Protein AF-A0A653WZG3-F1 (afdb_monomer)

Radius of gyration: 15.33 Å; Cα contacts (8 Å, |Δi|>4): 114; chains: 1; bounding box: 31×29×44 Å

pLDDT: mean 92.52, std 9.54, range [56.66, 98.69]

Mean predicted aligned error: 4.43 Å

Sequence (100 aa):
MDKRVVAGEMASHYLRDKDQMVSKDWGAKVTPDVFVLDGSGTLVYRGAPDADHEVPEQNAQWLRDALDDVLAGHRVRRSWTRSLGCSVKWKINDQPNPHE

Foldseek 3Di:
DVVCVVVVVDPDDDDDPLQCPVVVVVVPWFPPWDWDAAPVRDTQAIAQLADDPVDCVRVSVLVVQQVVCRVVVHRRPDRYDHHDHHTDQDDDPSHPRPVD

Nearest PDB structures (foldseek):
  3u5r-assembly1_E  TM=9.059E-01  e=1.802E-05  Sinorhizobium meliloti 1021
  2cvb-assembly1_A  TM=8.637E-01  e=3.053E-04  Thermus thermophilus HB8

Solvent-accessible surface area (backbone atoms only — not comparable to full-atom values): 6266 Å² total; per-residue (Å²): 108,67,69,44,54,76,69,60,74,50,97,62,92,85,83,84,69,85,87,43,56,67,46,54,77,73,60,61,60,35,49,57,60,44,79,40,61,48,100,86,69,46,83,50,32,38,21,29,41,42,96,49,91,89,42,72,88,48,70,36,45,54,45,51,54,34,49,52,23,51,75,70,72,42,78,42,88,64,39,63,47,81,53,65,56,55,64,60,82,66,61,58,92,90,38,78,37,95,86,111

Secondary structure (DSSP, 8-state):
-HHHHHTT--SS-----SSSHHHHHTT--EES-EEEE-TTS-EEEEE-SSS-TT-GGGTTHHHHHHHHHHHTTPPPS--B----SEEP---BTTBPPTT-

Structure (mmCIF, N/CA/C/O backbone):
data_AF-A0A653WZG3-F1
#
_entry.id   AF-A0A653WZG3-F1
#
loop_
_atom_site.group_PDB
_atom_site.id
_atom_site.type_symbol
_atom_site.label_atom_id
_atom_site.label_alt_id
_atom_site.label_comp_id
_atom_site.label_asym_id
_atom_site.label_entity_id
_atom_site.label_seq_id
_atom_site.pdbx_PDB_ins_code
_atom_site.Cartn_x
_atom_site.Cartn_y
_atom_site.Cartn_z
_atom_site.occupancy
_atom_site.B_iso_or_equiv
_atom_site.auth_seq_id
_atom_site.auth_comp_id
_atom_site.auth_asym_id
_atom_site.auth_atom_id
_atom_site.pdbx_PDB_model_num
ATOM 1 N N . MET A 1 1 ? 14.672 -11.349 -5.933 1.00 85.38 1 MET A N 1
ATOM 2 C CA . MET A 1 1 ? 13.730 -11.511 -4.809 1.00 85.38 1 MET A CA 1
ATOM 3 C C . MET A 1 1 ? 13.653 -12.966 -4.363 1.00 85.38 1 MET A C 1
ATOM 5 O O . MET A 1 1 ? 13.816 -13.210 -3.179 1.00 85.38 1 MET A O 1
ATOM 9 N N . ASP A 1 2 ? 13.551 -13.927 -5.285 1.00 87.44 2 ASP A N 1
ATOM 10 C CA . ASP A 1 2 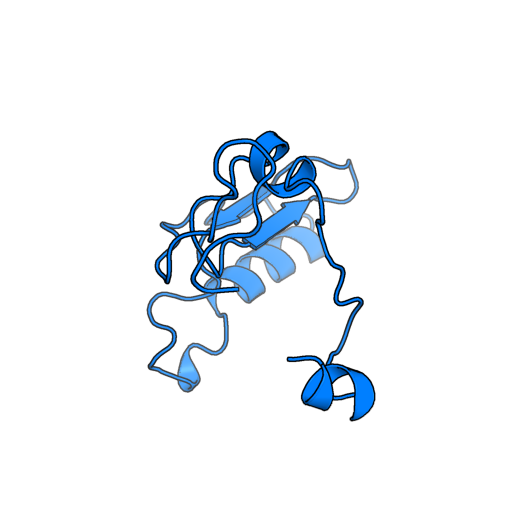? 13.501 -15.373 -4.989 1.00 87.44 2 ASP A CA 1
ATOM 11 C C . ASP A 1 2 ? 14.561 -15.857 -3.993 1.00 87.44 2 ASP A C 1
ATOM 13 O O . ASP A 1 2 ? 14.238 -16.571 -3.052 1.00 87.44 2 ASP A O 1
ATOM 17 N N . LYS A 1 3 ? 15.812 -15.392 -4.125 1.00 91.88 3 LYS A N 1
ATOM 18 C CA . LYS A 1 3 ? 16.885 -15.699 -3.161 1.00 91.88 3 LYS A CA 1
ATOM 19 C C . LYS A 1 3 ? 16.523 -15.314 -1.720 1.00 91.88 3 LYS A C 1
ATOM 21 O O . LYS A 1 3 ? 16.765 -16.098 -0.816 1.00 91.88 3 LYS A O 1
ATOM 26 N N . ARG A 1 4 ? 15.919 -14.136 -1.518 1.00 92.62 4 ARG A N 1
ATOM 27 C CA . ARG A 1 4 ? 15.505 -13.627 -0.198 1.00 92.62 4 ARG A CA 1
ATOM 28 C C . ARG A 1 4 ? 14.323 -14.417 0.362 1.00 92.62 4 ARG A C 1
ATOM 30 O O . ARG A 1 4 ? 14.287 -14.705 1.551 1.00 92.62 4 ARG A O 1
ATOM 37 N N . VAL A 1 5 ? 13.382 -14.802 -0.504 1.00 91.56 5 VAL A N 1
ATOM 38 C CA . VAL A 1 5 ? 12.245 -15.665 -0.140 1.00 91.56 5 VAL A CA 1
ATOM 39 C C . VAL A 1 5 ? 12.746 -17.032 0.329 1.00 91.56 5 VAL A C 1
ATOM 41 O O . VAL A 1 5 ? 12.381 -17.472 1.412 1.00 91.56 5 VAL A O 1
ATOM 44 N N . VAL A 1 6 ? 13.627 -17.672 -0.446 1.00 91.06 6 VAL A N 1
ATOM 45 C CA . VAL A 1 6 ? 14.231 -18.973 -0.105 1.00 91.06 6 VAL A CA 1
ATOM 46 C C . VAL A 1 6 ? 15.073 -18.888 1.170 1.00 91.06 6 VAL A C 1
ATOM 48 O O . VAL A 1 6 ? 15.064 -19.817 1.970 1.00 91.06 6 VAL A O 1
ATOM 51 N N . ALA A 1 7 ? 15.765 -17.767 1.384 1.00 94.06 7 ALA A N 1
ATOM 52 C CA . ALA A 1 7 ? 16.527 -17.505 2.601 1.00 94.06 7 ALA A CA 1
ATOM 53 C C . ALA A 1 7 ? 15.651 -17.214 3.838 1.00 94.06 7 ALA A C 1
ATOM 55 O O . ALA A 1 7 ? 16.189 -17.053 4.929 1.00 94.06 7 ALA A O 1
ATOM 56 N N . GLY A 1 8 ? 14.321 -17.140 3.697 1.00 91.62 8 GLY A N 1
ATOM 57 C CA . GLY A 1 8 ? 13.409 -16.857 4.809 1.00 91.62 8 GLY A CA 1
ATOM 58 C C . GLY A 1 8 ? 13.434 -15.401 5.281 1.00 91.62 8 GLY A C 1
ATOM 59 O O . GLY A 1 8 ? 12.961 -15.099 6.370 1.00 91.62 8 GLY A O 1
ATOM 60 N N . GLU A 1 9 ? 13.957 -14.477 4.473 1.00 93.38 9 GLU A N 1
ATOM 61 C CA . GLU A 1 9 ? 14.034 -13.049 4.815 1.00 93.38 9 GLU A CA 1
ATOM 62 C C . GLU A 1 9 ? 12.694 -12.313 4.644 1.00 93.38 9 GLU A C 1
ATOM 64 O O . GLU A 1 9 ? 12.614 -11.101 4.850 1.00 93.38 9 GLU A O 1
ATOM 69 N N . MET A 1 10 ? 11.649 -13.014 4.198 1.00 89.44 10 MET A N 1
ATOM 70 C CA . MET A 1 10 ? 10.315 -12.454 4.019 1.00 89.44 10 MET A CA 1
ATOM 71 C C . MET A 1 10 ? 9.433 -12.802 5.211 1.00 89.44 10 MET A C 1
ATOM 73 O O . MET A 1 10 ? 9.201 -13.970 5.502 1.00 89.44 10 MET A O 1
ATOM 77 N N . ALA A 1 11 ? 8.891 -11.773 5.862 1.00 87.19 11 ALA A N 1
ATOM 78 C CA . ALA A 1 11 ? 7.979 -11.934 6.992 1.00 87.19 11 ALA A CA 1
ATOM 79 C C . ALA A 1 11 ? 6.600 -12.503 6.594 1.00 87.19 11 ALA A C 1
ATOM 81 O O . ALA A 1 11 ? 5.818 -12.885 7.460 1.00 87.19 11 ALA A O 1
ATOM 82 N N . SER A 1 12 ? 6.274 -12.530 5.298 1.00 88.56 12 SER A N 1
ATOM 83 C CA . SER A 1 12 ? 4.971 -12.952 4.778 1.00 88.56 12 SER A CA 1
ATOM 84 C C . SER A 1 12 ? 5.075 -13.547 3.367 1.00 88.56 12 SER A C 1
ATOM 86 O O . SER A 1 12 ? 6.155 -13.633 2.778 1.00 88.56 12 SER A O 1
ATOM 88 N N . HIS A 1 13 ? 3.934 -13.983 2.823 1.00 93.06 13 HIS A N 1
ATOM 89 C CA . HIS A 1 13 ? 3.834 -14.545 1.478 1.00 93.06 13 HIS A CA 1
ATOM 90 C C . HIS A 1 13 ? 4.288 -13.548 0.401 1.00 93.06 13 HIS A C 1
ATOM 92 O O . HIS A 1 13 ? 3.789 -12.426 0.329 1.00 93.06 13 HIS A O 1
ATOM 98 N N . TYR A 1 14 ? 5.168 -14.000 -0.495 1.00 93.88 14 TYR A N 1
ATOM 99 C CA . TYR A 1 14 ? 5.538 -13.285 -1.715 1.00 93.88 14 TYR A CA 1
ATOM 100 C C . TYR A 1 14 ? 4.976 -14.029 -2.929 1.00 93.88 14 TYR A C 1
ATOM 102 O O . TYR A 1 14 ? 5.416 -15.133 -3.247 1.00 93.88 14 TYR A O 1
ATOM 110 N N . LEU A 1 15 ? 3.958 -13.451 -3.568 1.00 94.12 15 LEU A N 1
ATOM 111 C CA . LEU A 1 15 ? 3.167 -14.106 -4.612 1.00 94.12 15 LEU A CA 1
ATOM 112 C C . LEU A 1 15 ? 3.434 -13.489 -5.989 1.00 94.12 15 LEU A C 1
ATOM 114 O O . LEU A 1 15 ? 3.756 -12.306 -6.101 1.00 94.12 15 LEU A O 1
ATOM 118 N N . ARG A 1 16 ? 3.258 -14.289 -7.048 1.00 93.94 16 ARG A N 1
ATOM 119 C CA . ARG A 1 16 ? 3.380 -13.844 -8.443 1.00 93.94 16 ARG A CA 1
ATOM 120 C C . ARG A 1 16 ? 2.004 -13.666 -9.083 1.00 93.94 16 ARG A C 1
ATOM 122 O O . ARG A 1 16 ? 1.298 -14.643 -9.309 1.00 93.94 16 ARG A O 1
ATOM 129 N N . ASP A 1 17 ? 1.688 -12.431 -9.459 1.00 95.62 17 ASP A N 1
ATOM 130 C CA . ASP A 1 17 ? 0.508 -12.061 -10.250 1.00 95.62 17 ASP A CA 1
ATOM 131 C C . ASP A 1 17 ? 0.805 -12.224 -11.756 1.00 95.62 17 ASP A C 1
ATOM 133 O O . ASP A 1 17 ? 1.281 -11.307 -12.428 1.00 95.62 17 ASP A O 1
ATOM 137 N N . LYS A 1 18 ? 0.652 -13.452 -12.276 1.00 93.19 18 LYS A N 1
ATOM 138 C CA . LYS A 1 18 ? 1.151 -13.834 -13.612 1.00 93.19 18 LYS A CA 1
ATOM 139 C C . LYS A 1 18 ? 0.425 -13.122 -14.760 1.00 93.19 18 LYS A C 1
ATOM 141 O O . LYS A 1 18 ? 1.073 -12.796 -15.756 1.00 93.19 18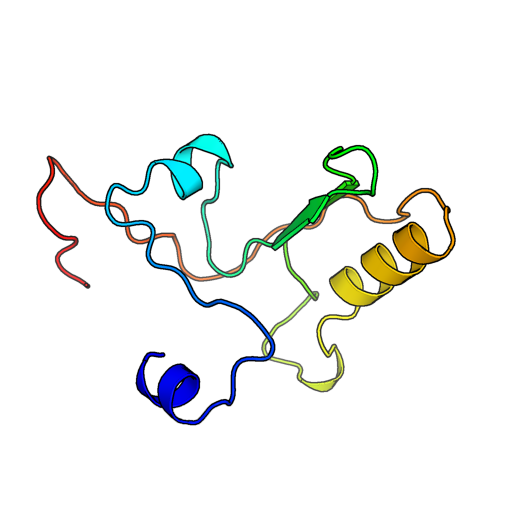 LYS A O 1
ATOM 146 N N . ASP A 1 19 ? -0.886 -12.946 -14.676 1.00 93.31 19 ASP A N 1
ATOM 147 C CA . ASP A 1 19 ? -1.720 -12.276 -15.692 1.00 93.31 19 ASP A CA 1
ATOM 148 C C . ASP A 1 19 ? -1.897 -10.773 -15.419 1.00 93.31 19 ASP A C 1
ATOM 150 O O . ASP A 1 19 ? -2.398 -10.028 -16.268 1.00 93.31 19 ASP A O 1
ATOM 154 N N . GLN A 1 20 ? -1.390 -10.316 -14.271 1.00 95.50 20 GLN A N 1
ATOM 155 C CA . GLN A 1 20 ? -1.444 -8.935 -13.815 1.00 95.50 20 GLN A CA 1
ATOM 156 C C . GLN A 1 20 ? -2.877 -8.462 -13.540 1.00 95.50 20 GLN A C 1
ATOM 158 O O . GLN A 1 20 ? -3.131 -7.254 -13.553 1.00 95.50 20 GLN A O 1
ATOM 163 N N . MET A 1 21 ? -3.824 -9.389 -13.342 1.00 96.75 21 MET A N 1
ATOM 164 C CA . MET A 1 21 ? -5.221 -9.056 -13.074 1.00 96.75 21 MET A CA 1
ATOM 165 C C . MET A 1 21 ? -5.378 -8.410 -11.703 1.00 96.75 21 MET A C 1
ATOM 167 O O . MET A 1 21 ? -5.986 -7.349 -11.607 1.00 96.75 21 MET A O 1
ATOM 171 N N . VAL A 1 22 ? -4.752 -8.966 -10.662 1.00 97.38 22 VAL A N 1
ATOM 172 C CA . VAL A 1 22 ? -4.855 -8.415 -9.300 1.00 97.38 22 VAL A CA 1
ATOM 173 C C . VAL A 1 22 ? -4.284 -6.998 -9.256 1.00 97.38 22 VAL A C 1
ATOM 175 O O . VAL A 1 22 ? -4.913 -6.079 -8.735 1.00 97.38 22 VAL A O 1
ATOM 178 N N . SER A 1 23 ? -3.121 -6.785 -9.870 1.00 96.50 23 SER A N 1
ATOM 179 C CA . SER A 1 23 ? -2.494 -5.464 -9.949 1.00 96.50 23 SER A C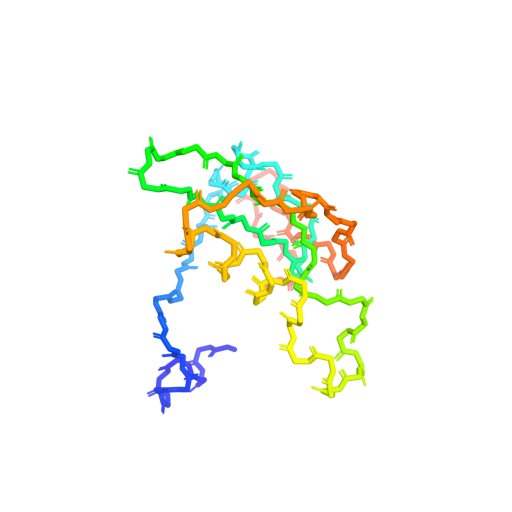A 1
ATOM 180 C C . SER A 1 23 ? -3.381 -4.446 -10.678 1.00 96.50 23 SER A C 1
ATOM 182 O O . SER A 1 23 ? -3.434 -3.284 -10.272 1.00 96.50 23 SER A O 1
ATOM 184 N N . LYS A 1 24 ? -4.094 -4.865 -11.735 1.00 96.06 24 LYS A N 1
ATOM 185 C CA . LYS A 1 24 ? -5.040 -4.011 -12.474 1.00 96.06 24 LYS A CA 1
ATOM 186 C C . LYS A 1 24 ? -6.286 -3.696 -11.653 1.00 96.06 24 LYS A C 1
ATOM 188 O O . LYS A 1 24 ? -6.649 -2.525 -11.571 1.00 96.06 24 LYS A O 1
ATOM 193 N N . ASP A 1 25 ? -6.888 -4.698 -11.021 1.00 9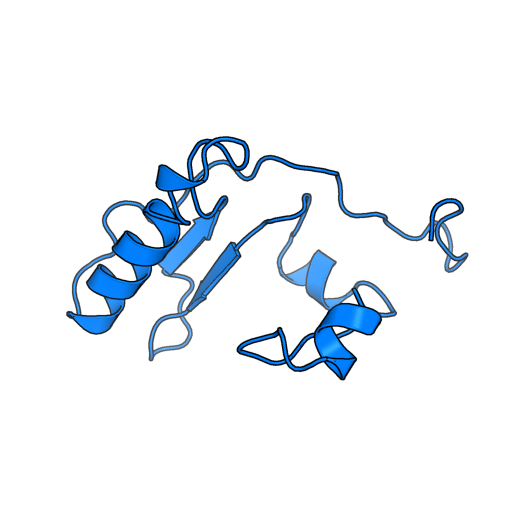7.50 25 ASP A N 1
ATOM 194 C CA . ASP A 1 25 ? -8.124 -4.557 -10.243 1.00 97.50 25 ASP A CA 1
ATOM 195 C C . ASP A 1 25 ? -7.932 -3.620 -9.044 1.00 97.50 25 ASP A C 1
ATOM 197 O O . ASP A 1 25 ? -8.774 -2.770 -8.758 1.00 97.50 25 ASP A O 1
ATOM 201 N N . TRP A 1 26 ? -6.770 -3.695 -8.392 1.00 97.00 26 TRP A N 1
ATOM 202 C CA . TRP A 1 26 ? -6.380 -2.780 -7.313 1.00 97.00 26 TRP A CA 1
ATOM 203 C C . TRP A 1 26 ? -5.848 -1.427 -7.823 1.00 97.00 26 TRP A C 1
ATOM 205 O O . TRP A 1 26 ? -5.611 -0.484 -7.057 1.00 97.00 26 TRP A O 1
ATOM 215 N N . GLY A 1 27 ? -5.670 -1.302 -9.138 1.00 96.44 27 GLY A N 1
ATOM 216 C CA . GLY A 1 27 ? -5.172 -0.108 -9.805 1.00 96.44 27 GLY A CA 1
ATOM 217 C C . GLY A 1 27 ? -3.743 0.255 -9.409 1.00 96.44 27 GLY A C 1
ATOM 218 O O . GLY A 1 27 ? -3.424 1.446 -9.378 1.00 96.44 27 GLY A O 1
ATOM 219 N N . ALA A 1 28 ? -2.908 -0.723 -9.051 1.00 96.75 28 ALA A N 1
ATOM 220 C CA . ALA A 1 28 ? -1.504 -0.514 -8.712 1.00 96.75 28 ALA A CA 1
ATOM 221 C C . ALA A 1 28 ? -0.745 0.026 -9.932 1.00 96.75 28 ALA A C 1
ATOM 223 O O . ALA A 1 28 ? -0.932 -0.452 -11.047 1.00 96.75 28 ALA A O 1
ATOM 224 N N . LYS A 1 29 ? 0.100 1.045 -9.742 1.00 95.00 29 LYS A N 1
ATOM 225 C CA . LYS A 1 29 ? 0.831 1.705 -10.851 1.00 95.00 29 LYS A CA 1
ATOM 226 C C . LYS A 1 29 ? 2.341 1.714 -10.674 1.00 95.00 29 LYS A C 1
ATOM 228 O O . LYS A 1 29 ? 3.073 1.784 -11.662 1.00 95.00 29 LYS A O 1
ATOM 233 N N . VAL A 1 30 ? 2.799 1.649 -9.431 1.00 95.94 30 VAL A N 1
ATOM 234 C CA . VAL A 1 30 ? 4.210 1.719 -9.052 1.00 95.94 30 VAL A CA 1
ATOM 235 C C . VAL A 1 30 ? 4.515 0.671 -7.989 1.00 95.94 30 VAL A C 1
ATOM 237 O O . VAL A 1 30 ? 3.604 0.097 -7.397 1.00 95.94 30 VAL A O 1
ATOM 240 N N . THR A 1 31 ? 5.796 0.430 -7.745 1.00 94.06 31 THR A N 1
ATOM 241 C CA . THR A 1 31 ? 6.278 -0.408 -6.647 1.00 94.06 31 THR A CA 1
ATOM 242 C C . THR A 1 31 ? 7.274 0.383 -5.790 1.00 94.06 31 THR A C 1
ATOM 244 O O . THR A 1 31 ? 8.264 0.852 -6.365 1.00 94.06 31 THR A O 1
ATOM 247 N N . PRO A 1 32 ? 7.071 0.491 -4.460 1.00 94.19 32 PRO A N 1
ATOM 248 C CA . PRO A 1 32 ? 5.935 -0.047 -3.695 1.00 94.19 32 PRO A CA 1
ATOM 249 C C . PRO A 1 32 ? 4.636 0.784 -3.842 1.00 94.19 32 PRO A C 1
ATOM 251 O O . PRO A 1 32 ? 4.681 2.005 -3.953 1.00 94.19 32 PRO A O 1
ATOM 254 N N . ASP A 1 33 ? 3.479 0.111 -3.806 1.00 97.25 33 ASP A N 1
ATOM 255 C CA . ASP A 1 33 ? 2.132 0.691 -3.627 1.00 97.25 33 ASP A CA 1
ATOM 256 C C . ASP A 1 33 ? 1.406 -0.193 -2.597 1.00 97.25 33 ASP A C 1
ATOM 258 O O . ASP A 1 33 ? 1.152 -1.370 -2.860 1.00 97.25 33 ASP A O 1
ATOM 262 N N . VAL A 1 34 ? 1.187 0.323 -1.385 1.00 97.56 34 VAL A N 1
ATOM 263 C CA . VAL A 1 34 ? 0.691 -0.445 -0.231 1.00 97.56 34 VAL A CA 1
ATOM 264 C C . VAL A 1 34 ? -0.805 -0.232 -0.062 1.00 97.56 34 VAL A C 1
ATOM 266 O O . VAL A 1 34 ? -1.290 0.885 -0.219 1.00 97.56 34 VAL A O 1
ATOM 269 N N . PHE A 1 35 ? -1.525 -1.287 0.317 1.00 98.31 35 PHE A N 1
ATOM 270 C CA . PHE A 1 35 ? -2.959 -1.265 0.596 1.00 98.31 35 PHE A CA 1
ATOM 271 C C . PHE A 1 35 ? -3.214 -1.922 1.958 1.00 98.31 35 PHE A C 1
ATOM 273 O O . PHE A 1 35 ? -2.766 -3.046 2.182 1.00 98.31 35 PHE A O 1
ATOM 280 N N . VAL A 1 36 ? -3.927 -1.243 2.862 1.00 98.44 36 VAL A N 1
ATOM 281 C CA . VAL A 1 36 ? -4.351 -1.805 4.159 1.00 98.44 36 VAL A CA 1
ATOM 282 C C . VAL A 1 36 ? -5.867 -1.894 4.190 1.00 98.44 36 VAL A C 1
ATOM 284 O O . VAL A 1 36 ? -6.560 -0.892 3.987 1.00 98.44 36 VAL A O 1
ATOM 287 N N . LEU A 1 37 ? -6.360 -3.097 4.469 1.00 98.19 37 LEU A N 1
ATOM 288 C CA . LEU A 1 37 ? -7.759 -3.356 4.772 1.00 98.19 37 LEU A CA 1
ATOM 289 C C . LEU A 1 37 ? -7.948 -3.445 6.291 1.00 98.19 37 LEU A C 1
ATOM 291 O O . LEU A 1 37 ? -7.099 -4.012 6.978 1.00 98.19 37 LEU A O 1
ATOM 295 N N . ASP A 1 38 ? -9.052 -2.914 6.809 1.00 97.81 38 ASP A N 1
ATOM 296 C CA . ASP A 1 38 ? -9.453 -3.149 8.199 1.00 97.81 38 ASP A CA 1
ATOM 297 C C . ASP A 1 38 ? -10.150 -4.515 8.380 1.00 97.81 38 ASP A C 1
ATOM 299 O O . ASP A 1 38 ? -10.335 -5.281 7.431 1.00 97.81 38 ASP A O 1
ATOM 303 N N . GLY A 1 39 ? -10.571 -4.825 9.612 1.00 96.81 39 GLY A N 1
ATOM 304 C CA . GLY A 1 39 ? -11.253 -6.085 9.938 1.00 96.81 39 GLY A CA 1
ATOM 305 C C . GLY A 1 39 ? -12.609 -6.292 9.246 1.00 96.81 39 GLY A C 1
ATOM 306 O O . GLY A 1 39 ? -13.122 -7.408 9.254 1.00 96.81 39 GLY A O 1
ATOM 307 N N . SER A 1 40 ? -13.182 -5.252 8.633 1.00 97.25 40 SER A N 1
ATOM 308 C CA . SER A 1 40 ? -14.398 -5.342 7.813 1.00 97.25 40 SER A CA 1
ATOM 309 C C . SER A 1 40 ? -14.104 -5.587 6.328 1.00 97.25 40 SER A C 1
ATOM 311 O O . SER A 1 40 ? -15.033 -5.746 5.538 1.00 97.25 40 SER A O 1
ATOM 313 N N . GLY A 1 41 ? -12.825 -5.622 5.937 1.00 97.06 41 GLY A N 1
ATOM 314 C CA . GLY A 1 41 ? -12.402 -5.693 4.540 1.00 97.06 41 GLY A CA 1
ATOM 315 C C . GLY A 1 41 ? -12.453 -4.344 3.817 1.00 97.06 41 GLY A C 1
ATOM 316 O O . GLY A 1 41 ? -12.415 -4.314 2.588 1.00 97.06 41 GLY A O 1
ATOM 317 N N . THR A 1 42 ? -12.533 -3.228 4.547 1.00 97.69 42 THR A N 1
ATOM 318 C CA . THR A 1 42 ? -12.582 -1.882 3.959 1.00 97.69 42 THR A CA 1
ATOM 319 C C . THR A 1 42 ? -11.173 -1.341 3.734 1.00 97.69 42 THR A C 1
ATOM 321 O O . THR A 1 42 ? -10.332 -1.421 4.625 1.00 97.69 42 THR A O 1
ATOM 324 N N . LEU A 1 43 ? -10.906 -0.749 2.563 1.00 98.38 43 LEU A N 1
ATOM 325 C CA . LEU A 1 43 ? -9.641 -0.061 2.282 1.00 98.38 43 LEU A CA 1
ATOM 326 C C . LEU A 1 43 ? -9.525 1.216 3.118 1.00 98.38 43 LEU A C 1
ATOM 328 O O . LEU A 1 43 ? -10.218 2.200 2.863 1.00 98.38 43 LEU A O 1
ATOM 332 N N . VAL A 1 44 ? -8.612 1.204 4.088 1.00 98.56 44 VAL A N 1
ATOM 333 C CA . VAL A 1 44 ? -8.404 2.303 5.048 1.00 98.56 44 VAL A CA 1
ATOM 334 C C . VAL A 1 44 ? -7.082 3.040 4.847 1.00 98.56 44 VAL A C 1
ATOM 336 O O . VAL A 1 44 ? -6.933 4.169 5.316 1.00 98.56 44 VAL A O 1
ATOM 339 N N . TYR A 1 45 ? -6.147 2.443 4.105 1.00 98.69 45 TYR A N 1
ATOM 340 C CA . TYR A 1 45 ? -4.899 3.079 3.699 1.00 98.69 45 TYR A CA 1
ATOM 341 C C . TYR A 1 45 ? -4.486 2.650 2.294 1.00 98.69 45 TYR A C 1
ATOM 343 O O . TYR A 1 45 ? -4.481 1.455 1.993 1.00 98.69 45 TYR A O 1
ATOM 351 N N . ARG A 1 46 ? -4.056 3.606 1.467 1.00 98.44 46 ARG A N 1
ATOM 352 C CA . ARG A 1 46 ? -3.341 3.325 0.219 1.00 98.44 46 ARG A CA 1
ATOM 353 C C . ARG A 1 46 ? -2.176 4.288 0.012 1.00 98.44 46 ARG A C 1
ATOM 355 O O . ARG A 1 46 ? -2.399 5.497 0.004 1.00 98.44 46 ARG A O 1
ATOM 362 N N . GLY A 1 47 ? -0.975 3.782 -0.254 1.00 97.69 47 GLY A N 1
ATOM 363 C CA . GLY A 1 47 ? 0.127 4.641 -0.683 1.00 97.69 47 GLY A CA 1
ATOM 364 C C . GLY A 1 47 ? 1.543 4.108 -0.443 1.00 97.69 47 GLY A C 1
ATOM 365 O O . GLY A 1 47 ? 1.760 2.907 -0.291 1.00 97.69 47 GLY A O 1
ATOM 366 N N . ALA A 1 48 ? 2.519 5.019 -0.418 1.00 97.44 48 ALA A N 1
ATOM 367 C CA . ALA A 1 48 ? 3.910 4.750 -0.052 1.00 97.44 48 ALA A CA 1
ATOM 368 C C . ALA A 1 48 ? 4.058 4.467 1.453 1.00 97.44 48 ALA A C 1
ATOM 370 O O . ALA A 1 48 ? 3.467 5.201 2.241 1.00 97.44 48 ALA A O 1
ATOM 371 N N . PRO A 1 49 ? 4.897 3.501 1.867 1.00 97.00 49 PRO A N 1
ATOM 372 C CA . PRO A 1 49 ? 5.091 3.164 3.279 1.00 97.00 49 PRO A CA 1
ATOM 373 C C . PRO A 1 49 ? 5.746 4.283 4.105 1.00 97.00 49 PRO A C 1
ATOM 375 O O . PRO A 1 49 ? 5.525 4.371 5.312 1.00 97.00 49 PRO A O 1
ATOM 378 N N . ASP 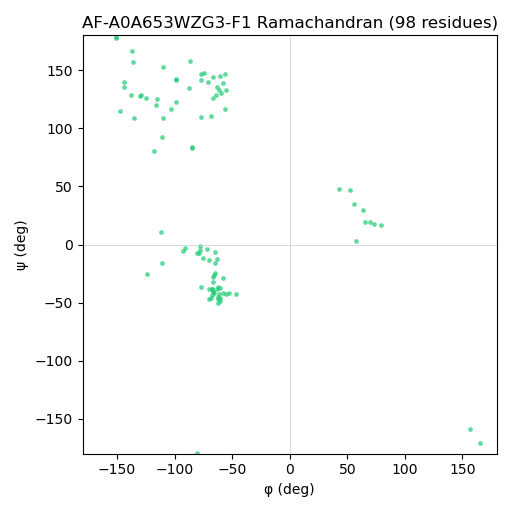A 1 50 ? 6.529 5.140 3.463 1.00 96.81 50 ASP A N 1
ATOM 379 C CA . ASP A 1 50 ? 7.249 6.278 4.024 1.00 96.81 50 ASP A CA 1
ATOM 380 C C . ASP A 1 50 ? 7.414 7.371 2.950 1.00 96.81 50 ASP A C 1
ATOM 382 O O . ASP A 1 50 ? 6.930 7.232 1.822 1.00 96.81 50 ASP A O 1
ATOM 386 N N . ALA A 1 51 ? 8.010 8.507 3.323 1.00 94.50 51 ALA A N 1
ATOM 387 C CA . ALA A 1 51 ? 8.198 9.636 2.415 1.00 94.50 51 ALA A CA 1
ATOM 388 C C . ALA A 1 51 ? 9.348 9.405 1.437 1.00 94.50 51 ALA A C 1
ATOM 390 O O . ALA A 1 51 ? 9.267 9.848 0.289 1.00 94.50 51 ALA A O 1
ATOM 391 N N . ASP A 1 52 ? 10.406 8.750 1.911 1.00 92.56 52 ASP A N 1
ATOM 392 C CA . ASP A 1 52 ? 11.593 8.462 1.125 1.00 92.56 52 ASP A CA 1
ATOM 393 C C . ASP 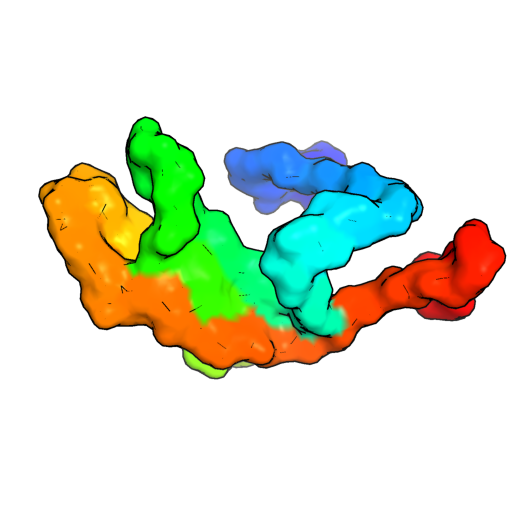A 1 52 ? 12.245 7.141 1.545 1.00 92.56 52 ASP A C 1
ATOM 395 O O . ASP A 1 52 ? 12.797 7.016 2.639 1.00 92.56 52 ASP A O 1
ATOM 399 N N . HIS A 1 53 ? 12.226 6.182 0.621 1.00 86.69 53 HIS A N 1
ATOM 400 C CA . HIS A 1 53 ? 12.863 4.879 0.767 1.00 86.69 53 HIS A CA 1
ATOM 401 C C . HIS A 1 53 ? 14.398 4.936 0.875 1.00 86.69 53 HIS A C 1
ATOM 403 O O . HIS A 1 53 ? 15.008 3.946 1.280 1.00 86.69 53 HIS A O 1
ATOM 409 N N . GLU A 1 54 ? 15.030 6.060 0.513 1.00 91.75 54 GLU A N 1
ATOM 410 C CA . GLU A 1 54 ? 16.476 6.262 0.657 1.00 91.75 54 GLU A CA 1
ATOM 411 C C . GLU A 1 54 ? 16.886 6.622 2.091 1.00 91.75 54 GLU A C 1
ATOM 413 O O . GLU A 1 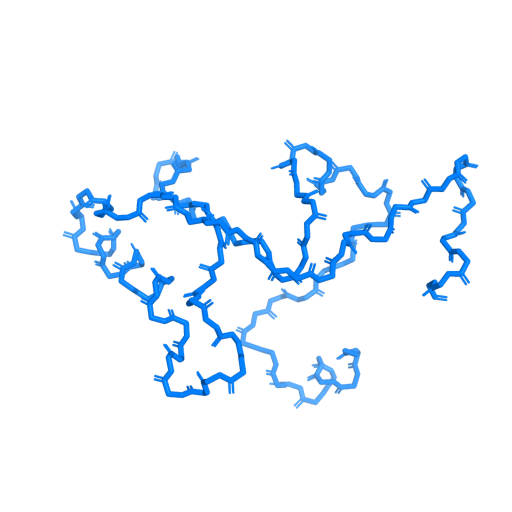54 ? 18.079 6.658 2.386 1.00 91.75 54 GLU A O 1
ATOM 418 N N . VAL A 1 55 ? 15.922 6.862 2.989 1.00 95.12 55 VAL A N 1
ATOM 419 C CA . VAL A 1 55 ? 16.155 7.226 4.393 1.00 95.12 55 VAL A CA 1
ATOM 420 C C . VAL A 1 55 ? 15.710 6.069 5.301 1.00 95.12 55 VAL A C 1
ATOM 422 O O . VAL A 1 55 ? 14.536 6.005 5.684 1.00 95.12 55 VAL A O 1
ATOM 425 N N . PRO A 1 56 ? 16.611 5.136 5.673 1.00 92.12 56 PRO A N 1
ATOM 426 C CA . PRO A 1 56 ? 16.256 3.926 6.419 1.00 92.12 56 PRO A CA 1
ATOM 427 C C . PRO A 1 56 ? 15.579 4.199 7.765 1.00 92.12 56 PRO A C 1
ATOM 429 O O . PRO A 1 56 ? 14.766 3.398 8.224 1.00 92.12 56 PRO A O 1
ATOM 432 N N . GLU A 1 57 ? 15.885 5.336 8.390 1.00 96.56 57 GLU A N 1
ATOM 433 C CA . GLU A 1 57 ? 15.322 5.769 9.669 1.00 96.56 57 GLU A CA 1
ATOM 434 C C . GLU A 1 57 ? 13.817 6.027 9.582 1.00 96.56 57 GLU A C 1
ATOM 436 O O . GLU A 1 57 ? 13.127 5.927 10.596 1.00 96.56 57 GLU A O 1
ATOM 441 N N . GLN A 1 58 ? 13.292 6.326 8.386 1.00 95.75 58 GLN A N 1
ATOM 442 C CA . GLN A 1 58 ? 11.850 6.459 8.195 1.00 95.75 58 GLN A CA 1
ATOM 443 C C . GLN A 1 58 ? 11.132 5.126 8.373 1.00 95.75 58 GLN A C 1
ATOM 445 O O . GLN A 1 58 ? 9.980 5.138 8.787 1.00 95.75 58 GLN A O 1
ATOM 450 N N . ASN A 1 59 ? 11.789 3.993 8.102 1.00 94.94 59 ASN A N 1
ATOM 451 C CA . ASN A 1 59 ? 11.342 2.656 8.495 1.00 94.94 59 ASN A CA 1
ATOM 452 C C . ASN A 1 59 ? 9.830 2.413 8.289 1.00 94.94 59 ASN A C 1
ATOM 454 O O . ASN A 1 59 ? 9.148 1.939 9.202 1.00 94.94 59 ASN A O 1
ATOM 458 N N . ALA A 1 60 ? 9.283 2.753 7.116 1.00 96.06 60 ALA A N 1
ATOM 459 C CA . ALA A 1 60 ? 7.856 2.622 6.814 1.00 96.06 60 ALA A CA 1
ATOM 460 C C . ALA A 1 60 ? 6.906 3.350 7.799 1.00 96.06 60 ALA A C 1
ATOM 462 O O . ALA A 1 60 ? 5.817 2.848 8.092 1.00 96.06 60 ALA A O 1
ATOM 463 N N . GLN A 1 61 ? 7.299 4.512 8.336 1.00 97.75 61 GLN A N 1
ATOM 464 C CA . GLN A 1 61 ? 6.561 5.223 9.390 1.00 97.75 61 GLN A CA 1
ATOM 465 C C . GLN A 1 61 ? 5.088 5.461 9.036 1.00 97.75 61 GLN A C 1
ATOM 467 O O . GLN A 1 61 ? 4.225 5.259 9.883 1.00 97.75 61 GLN A O 1
ATOM 472 N N . TRP A 1 62 ? 4.764 5.845 7.796 1.00 9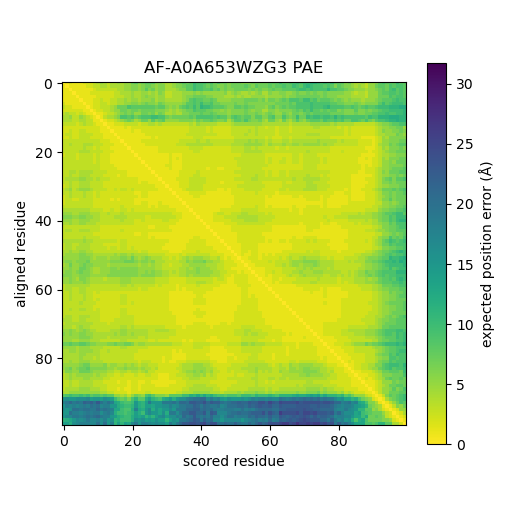8.12 62 TRP A N 1
ATOM 473 C CA . TRP A 1 62 ? 3.372 6.116 7.417 1.00 98.12 62 TRP A CA 1
ATOM 474 C C . TRP A 1 62 ? 2.510 4.857 7.409 1.00 98.12 62 TRP A C 1
ATOM 476 O O . TRP A 1 62 ? 1.348 4.917 7.809 1.00 98.12 62 TRP A O 1
ATOM 486 N N . LEU A 1 63 ? 3.067 3.730 6.966 1.00 97.81 63 LEU A N 1
ATOM 487 C CA . LEU A 1 63 ? 2.385 2.442 7.041 1.00 97.81 63 LEU A CA 1
ATOM 488 C C . LEU A 1 63 ? 2.218 1.994 8.496 1.00 97.81 63 LEU A C 1
ATOM 490 O O . LEU A 1 63 ? 1.140 1.533 8.862 1.00 97.81 63 LEU A O 1
ATOM 494 N N . ARG A 1 64 ? 3.255 2.143 9.329 1.00 97.81 64 ARG A N 1
ATOM 495 C CA . ARG A 1 64 ? 3.192 1.793 10.757 1.00 97.81 64 ARG A CA 1
ATOM 496 C C . ARG A 1 64 ? 2.123 2.602 11.483 1.00 97.81 64 ARG A C 1
ATOM 498 O O . ARG A 1 64 ? 1.265 2.001 12.114 1.00 97.81 64 ARG A O 1
ATOM 505 N N . ASP A 1 65 ? 2.096 3.920 11.290 1.00 98.31 65 ASP A N 1
ATOM 506 C CA . ASP A 1 65 ? 1.079 4.798 11.880 1.00 98.31 65 ASP A CA 1
ATOM 507 C C . ASP A 1 65 ? -0.343 4.387 11.470 1.00 98.31 65 ASP A C 1
ATOM 509 O O . ASP A 1 65 ? -1.262 4.398 12.289 1.00 98.31 65 ASP A O 1
ATOM 513 N N . ALA A 1 66 ? -0.538 4.021 10.196 1.00 98.56 66 ALA A N 1
ATOM 514 C CA . ALA A 1 66 ? -1.834 3.566 9.703 1.00 98.56 66 ALA A CA 1
ATOM 515 C C . ALA A 1 66 ? -2.252 2.230 10.333 1.00 98.56 66 ALA A C 1
ATOM 517 O O . ALA A 1 66 ? -3.414 2.066 10.696 1.00 98.56 66 ALA A O 1
ATOM 518 N N . LEU A 1 67 ? -1.317 1.289 10.484 1.00 98.31 67 LEU A N 1
ATOM 519 C CA . LEU A 1 67 ? -1.570 0.014 11.156 1.00 98.31 67 LEU A CA 1
ATOM 520 C C . LEU A 1 67 ? -1.865 0.212 12.648 1.00 98.31 67 LEU A C 1
ATOM 522 O O . LEU A 1 67 ? -2.803 -0.403 13.148 1.00 98.31 67 LEU A O 1
ATOM 526 N N . ASP A 1 68 ? -1.133 1.091 13.335 1.00 98.56 68 ASP A N 1
ATOM 527 C CA . ASP A 1 68 ? -1.371 1.422 14.744 1.00 98.56 68 ASP A CA 1
ATOM 528 C C . ASP A 1 68 ? -2.770 2.023 14.944 1.00 98.56 68 ASP A C 1
ATOM 530 O O . ASP A 1 68 ? -3.487 1.622 15.863 1.00 98.56 68 ASP A O 1
ATOM 534 N N . ASP A 1 69 ? -3.203 2.924 14.051 1.00 98.50 69 ASP A N 1
ATOM 535 C CA . ASP A 1 69 ? -4.563 3.472 14.071 1.00 98.50 69 ASP A CA 1
ATOM 536 C C . ASP A 1 69 ? -5.614 2.356 13.892 1.00 98.50 69 ASP A C 1
ATOM 538 O O . ASP A 1 69 ? -6.569 2.289 14.666 1.00 98.50 69 ASP A O 1
ATOM 542 N N . VAL A 1 70 ? -5.429 1.445 12.925 1.00 98.31 70 VAL A N 1
ATOM 543 C CA . VAL A 1 70 ? -6.351 0.314 12.690 1.00 98.31 70 VAL A CA 1
ATOM 544 C C . VAL A 1 70 ? -6.420 -0.616 13.900 1.00 98.31 70 VAL A C 1
ATOM 546 O O . VAL A 1 70 ? -7.513 -0.981 14.332 1.00 98.31 70 VAL A O 1
ATOM 549 N N . LEU A 1 71 ? -5.270 -0.990 14.467 1.00 98.06 71 LEU A N 1
ATOM 550 C CA . LEU A 1 71 ? -5.186 -1.896 15.615 1.00 98.06 71 LEU A CA 1
ATOM 551 C C . LEU A 1 71 ? -5.788 -1.284 16.885 1.00 98.06 71 LEU A C 1
ATOM 553 O O . LEU A 1 71 ? -6.376 -2.004 17.690 1.00 98.06 71 LEU A O 1
ATOM 557 N N . ALA A 1 72 ? -5.689 0.037 17.048 1.00 97.88 72 ALA A N 1
ATOM 558 C CA . ALA A 1 72 ? -6.332 0.768 18.136 1.00 97.88 72 ALA A CA 1
ATOM 559 C C . ALA A 1 72 ? -7.842 1.000 17.916 1.00 97.88 72 ALA A C 1
ATOM 561 O O . ALA A 1 72 ? -8.510 1.551 18.791 1.00 97.88 72 ALA A O 1
ATOM 562 N N . GLY A 1 73 ? -8.396 0.613 16.760 1.00 96.69 73 GLY A N 1
ATOM 563 C CA . GLY A 1 73 ? -9.787 0.903 16.396 1.00 96.69 73 GLY A CA 1
ATOM 564 C C . GLY A 1 73 ? -10.040 2.386 16.102 1.00 96.69 73 GLY A C 1
ATOM 565 O O . GLY A 1 73 ? -11.179 2.851 16.150 1.00 96.69 73 GLY A O 1
ATOM 566 N N . HIS A 1 74 ? -8.984 3.148 15.821 1.00 97.62 74 HIS A N 1
ATOM 567 C CA . HIS A 1 74 ? -9.065 4.552 15.454 1.00 97.62 74 HIS A CA 1
ATOM 568 C C . HIS A 1 74 ? -9.281 4.720 13.951 1.00 97.62 74 HIS A C 1
ATOM 570 O O . HIS A 1 74 ? -8.933 3.880 13.121 1.00 97.62 74 HIS A O 1
ATOM 576 N N . ARG A 1 75 ? -9.814 5.884 13.574 1.00 96.88 75 ARG A N 1
ATOM 577 C CA . ARG A 1 75 ? -9.802 6.305 12.175 1.00 96.88 75 ARG A CA 1
ATOM 578 C C . ARG A 1 75 ? -8.357 6.556 11.739 1.00 96.88 75 ARG A C 1
ATOM 580 O O . ARG A 1 75 ? -7.694 7.405 12.331 1.00 96.88 75 ARG A O 1
ATOM 587 N N . VAL A 1 76 ? -7.930 5.905 10.655 1.00 98.38 76 VAL A N 1
ATOM 588 C CA . VAL A 1 76 ? -6.618 6.136 10.031 1.00 98.38 76 VAL A CA 1
ATOM 589 C C . VAL A 1 76 ? -6.462 7.612 9.671 1.00 98.38 76 VAL A C 1
ATOM 591 O O . VAL A 1 76 ? -7.201 8.149 8.839 1.00 98.38 76 VAL A O 1
ATOM 594 N N . ARG A 1 77 ? -5.493 8.279 10.304 1.00 96.12 77 ARG A N 1
ATOM 595 C CA . ARG A 1 77 ? -5.271 9.729 10.161 1.00 96.12 77 ARG A CA 1
ATOM 596 C C . ARG A 1 77 ? -4.802 10.111 8.762 1.00 96.12 77 ARG A C 1
ATOM 598 O O . ARG A 1 77 ? -5.206 11.137 8.219 1.00 96.12 77 ARG A O 1
ATOM 605 N N . ARG A 1 78 ? -3.951 9.274 8.176 1.00 97.31 78 ARG A N 1
ATOM 606 C CA . ARG A 1 78 ? -3.383 9.441 6.838 1.00 97.31 78 ARG A CA 1
ATOM 607 C C . ARG A 1 78 ? -3.834 8.271 5.981 1.00 97.31 78 ARG A C 1
ATOM 609 O O . ARG A 1 78 ? -3.086 7.326 5.820 1.00 97.31 78 ARG A O 1
ATOM 616 N N . SER A 1 79 ? -5.053 8.315 5.452 1.00 97.69 79 SER A N 1
ATOM 617 C CA . SER A 1 79 ? -5.612 7.213 4.650 1.00 97.69 79 SER A CA 1
ATOM 618 C C . SER A 1 79 ? -5.038 7.117 3.231 1.00 97.69 79 SER A C 1
ATOM 620 O O . SER A 1 79 ? -5.262 6.128 2.536 1.00 97.69 79 SER A O 1
ATOM 622 N N . TRP A 1 80 ? -4.302 8.135 2.777 1.00 98.31 80 TRP A N 1
ATOM 623 C CA . TRP A 1 80 ? -3.679 8.138 1.458 1.00 98.31 80 TRP A CA 1
ATOM 624 C C . TRP A 1 80 ? -2.313 8.822 1.458 1.00 98.31 80 TRP A C 1
ATOM 626 O O . TRP A 1 80 ? -2.135 9.879 2.072 1.00 98.31 80 TRP A O 1
ATOM 636 N N . THR A 1 81 ? -1.362 8.248 0.723 1.00 97.50 81 THR A N 1
ATOM 637 C CA . THR A 1 81 ? -0.079 8.879 0.386 1.00 97.50 81 THR A CA 1
ATOM 638 C C . THR A 1 81 ? 0.256 8.649 -1.083 1.00 97.50 81 THR A C 1
ATOM 640 O O . THR A 1 81 ? -0.229 7.716 -1.725 1.00 97.50 81 THR A O 1
ATOM 643 N N . ARG A 1 82 ? 1.096 9.519 -1.649 1.00 95.88 82 ARG A N 1
ATOM 644 C CA . ARG A 1 82 ? 1.536 9.366 -3.035 1.00 95.88 82 ARG A CA 1
ATOM 645 C C . ARG A 1 82 ? 2.600 8.275 -3.125 1.00 95.88 82 ARG A C 1
ATOM 647 O O . ARG A 1 82 ? 3.731 8.502 -2.709 1.00 95.88 82 ARG A O 1
ATOM 654 N N . SER A 1 83 ? 2.251 7.145 -3.730 1.00 94.12 83 SER A N 1
ATOM 655 C CA . SER A 1 83 ? 3.201 6.080 -4.058 1.00 94.12 83 SER A CA 1
ATOM 656 C C . SER A 1 83 ? 4.241 6.569 -5.067 1.00 94.12 83 SER A C 1
ATOM 658 O O . SER A 1 83 ? 3.899 7.142 -6.108 1.00 94.12 83 SER A O 1
ATOM 660 N N . LEU A 1 84 ? 5.515 6.353 -4.746 1.00 89.69 84 LEU A N 1
ATOM 661 C CA . LEU A 1 84 ? 6.668 6.729 -5.556 1.00 89.69 84 LEU A CA 1
ATOM 662 C C . LEU A 1 84 ? 7.582 5.527 -5.730 1.00 89.69 84 LEU A C 1
ATOM 664 O O . LEU A 1 84 ? 7.968 4.891 -4.757 1.00 89.69 84 LEU A O 1
ATOM 668 N N . GLY A 1 85 ? 7.934 5.232 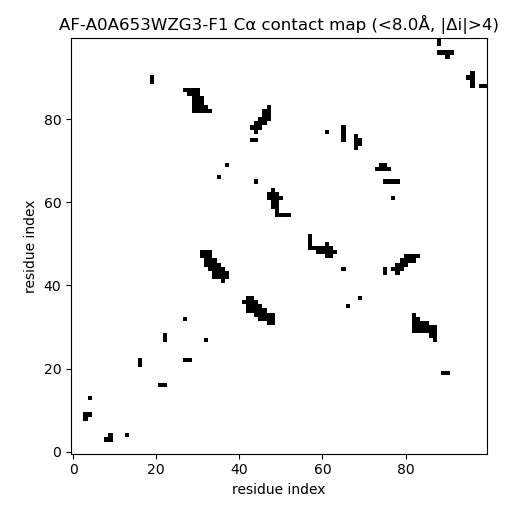-6.976 1.00 90.06 85 GLY A N 1
ATOM 669 C CA . GLY A 1 85 ? 8.844 4.144 -7.287 1.00 90.06 85 GLY A CA 1
ATOM 670 C C . GLY A 1 85 ? 8.811 3.772 -8.758 1.00 90.06 85 GLY A C 1
ATOM 671 O O . GLY A 1 85 ? 8.198 4.453 -9.588 1.00 90.06 85 GLY A O 1
ATOM 672 N N . CYS A 1 86 ? 9.470 2.663 -9.081 1.00 93.38 86 CYS A N 1
ATOM 673 C CA . CYS A 1 86 ? 9.443 2.094 -10.421 1.00 93.38 86 CYS A CA 1
ATOM 674 C C . CYS A 1 86 ? 8.004 1.786 -10.844 1.00 93.38 86 CYS A C 1
ATOM 676 O O . CYS A 1 86 ? 7.218 1.259 -10.058 1.00 93.38 86 CYS A O 1
ATOM 678 N N . SER A 1 87 ? 7.665 2.071 -12.102 1.00 95.19 87 SER A N 1
ATOM 679 C CA . SER A 1 87 ? 6.387 1.650 -12.674 1.00 95.19 87 SER A CA 1
ATOM 680 C C . SER A 1 87 ? 6.243 0.129 -12.656 1.00 95.19 87 SER A C 1
ATOM 682 O O . SER A 1 87 ? 7.220 -0.594 -12.891 1.00 95.19 87 SER A O 1
ATOM 684 N N . VAL A 1 88 ? 5.009 -0.344 -12.451 1.00 94.31 88 VAL A N 1
ATOM 685 C CA . VAL A 1 88 ? 4.659 -1.750 -12.685 1.00 94.31 88 VAL A CA 1
ATOM 686 C C . VAL A 1 88 ? 5.023 -2.114 -14.126 1.00 94.31 88 VAL A C 1
ATOM 688 O O . VAL A 1 88 ? 4.745 -1.374 -15.074 1.00 94.31 88 VAL A O 1
ATOM 691 N N . LYS A 1 89 ? 5.687 -3.257 -14.288 1.00 93.00 89 LYS A N 1
ATOM 692 C CA . LYS A 1 89 ? 6.162 -3.757 -15.580 1.00 93.00 89 LYS A CA 1
ATOM 693 C C . LYS A 1 89 ? 5.045 -4.523 -16.282 1.00 93.00 89 LYS A C 1
ATOM 695 O O . LYS A 1 89 ? 4.958 -5.742 -16.193 1.00 93.00 89 LYS A O 1
ATOM 700 N N . TRP A 1 90 ? 4.158 -3.795 -16.959 1.00 92.69 90 TRP A N 1
ATOM 701 C CA . TRP A 1 90 ? 3.011 -4.375 -17.664 1.00 92.69 90 TRP A CA 1
ATOM 702 C C . TRP A 1 90 ? 3.425 -5.244 -18.855 1.00 92.69 90 TRP A C 1
ATOM 704 O O . TRP A 1 90 ? 4.390 -4.932 -19.556 1.00 92.69 90 TRP A O 1
ATOM 714 N N . LYS A 1 91 ? 2.675 -6.320 -19.089 1.00 88.81 91 LYS A N 1
ATOM 715 C CA . LYS A 1 91 ? 2.737 -7.128 -20.308 1.00 88.81 91 LYS A CA 1
ATOM 716 C C . LYS A 1 91 ? 2.067 -6.395 -21.464 1.00 88.81 91 LYS A C 1
ATOM 718 O O . LYS A 1 91 ? 1.087 -5.677 -21.266 1.00 88.81 91 LYS A O 1
ATOM 723 N N . ILE A 1 92 ? 2.572 -6.610 -22.673 1.00 85.56 92 ILE A N 1
ATOM 724 C CA . ILE A 1 92 ? 2.014 -6.048 -23.907 1.00 85.56 92 ILE A CA 1
ATOM 725 C C . ILE A 1 92 ? 1.531 -7.228 -24.753 1.00 85.56 92 ILE A C 1
ATOM 727 O O . ILE A 1 92 ? 2.331 -8.088 -25.097 1.00 85.56 92 ILE A O 1
ATOM 731 N N . ASN A 1 93 ? 0.237 -7.285 -25.088 1.00 74.25 93 ASN A N 1
ATOM 732 C CA . ASN A 1 93 ? -0.358 -8.326 -25.948 1.00 74.25 93 ASN A CA 1
ATOM 733 C C . ASN A 1 93 ? -0.048 -9.776 -25.511 1.00 74.25 93 ASN A C 1
ATOM 735 O O . ASN A 1 93 ? 0.391 -10.583 -26.328 1.00 74.25 93 ASN A O 1
ATOM 739 N N . ASP A 1 94 ? -0.200 -10.086 -24.218 1.00 66.50 94 ASP A N 1
ATOM 740 C CA . ASP A 1 94 ? 0.157 -11.377 -23.593 1.00 66.50 94 ASP A CA 1
ATOM 741 C C . ASP A 1 94 ? 1.623 -11.819 -23.751 1.00 66.50 94 ASP A C 1
ATOM 743 O O . ASP A 1 94 ? 2.019 -12.875 -23.250 1.00 66.50 94 ASP A O 1
ATOM 747 N N . GLN A 1 95 ? 2.466 -10.991 -24.371 1.00 61.06 95 GLN A N 1
ATOM 748 C CA . GLN A 1 95 ? 3.901 -11.205 -24.430 1.00 61.06 95 GLN A CA 1
ATOM 749 C C . GLN A 1 95 ? 4.525 -10.808 -23.083 1.00 61.06 95 GLN A C 1
ATOM 751 O O . GLN A 1 95 ? 4.093 -9.824 -22.461 1.00 61.06 95 GLN A O 1
ATOM 756 N N . PRO A 1 96 ? 5.534 -11.560 -22.607 1.00 62.72 96 PRO A N 1
ATOM 757 C CA . PRO A 1 96 ? 6.282 -11.188 -21.414 1.00 62.72 96 PRO A CA 1
ATOM 758 C C . PRO A 1 96 ? 6.883 -9.789 -21.578 1.00 62.72 96 PRO A C 1
ATOM 760 O O . PRO A 1 96 ? 7.216 -9.364 -22.688 1.00 62.72 96 PRO A O 1
ATOM 763 N N . ASN A 1 97 ? 6.983 -9.048 -20.472 1.00 60.78 97 ASN A N 1
ATOM 764 C CA . ASN A 1 97 ? 7.617 -7.737 -20.512 1.00 60.78 97 ASN A CA 1
ATOM 765 C C . ASN A 1 97 ? 9.084 -7.927 -20.949 1.00 60.78 97 ASN A C 1
ATOM 767 O O . ASN A 1 97 ? 9.757 -8.790 -20.392 1.00 60.78 97 ASN A O 1
ATOM 771 N N . PRO A 1 98 ? 9.611 -7.147 -21.910 1.00 58.06 98 PRO A N 1
ATOM 772 C CA . PRO A 1 98 ? 10.990 -7.305 -22.386 1.00 58.06 98 PRO A CA 1
ATOM 773 C C . PRO A 1 98 ? 12.060 -7.007 -21.318 1.00 58.06 98 PRO A C 1
ATOM 775 O O . PRO A 1 98 ? 13.247 -7.196 -21.571 1.00 58.06 98 PRO A O 1
ATOM 778 N N . HIS A 1 99 ? 11.652 -6.521 -20.145 1.00 59.22 99 HIS A N 1
ATOM 779 C CA . HIS A 1 99 ? 12.490 -6.266 -18.977 1.00 59.22 99 HIS A CA 1
ATOM 780 C C . HIS A 1 99 ? 12.200 -7.217 -17.797 1.00 59.22 99 HIS A C 1
ATOM 782 O O . HIS A 1 99 ? 12.647 -6.923 -16.686 1.00 59.22 99 HIS A O 1
ATOM 788 N N . GLU A 1 100 ? 11.409 -8.280 -18.003 1.00 56.66 100 GLU A N 1
ATOM 789 C CA . GLU A 1 100 ? 11.187 -9.362 -17.021 1.00 56.66 100 GLU A CA 1
ATOM 790 C C . GLU A 1 100 ? 12.378 -10.332 -16.966 1.00 56.66 100 GLU A C 1
ATOM 792 O O . GLU A 1 100 ? 12.952 -10.639 -18.037 1.00 56.66 100 GLU A O 1
#